Protein AF-A0A919KD21-F1 (afdb_monomer_lite)

pLDDT: mean 91.08, std 7.88, range [61.22, 98.06]

Foldseek 3Di:
DDDQDPDDNVVVVQVVLQVVLVVQQVVLVVVVPPPSVPRDPGRDDDDD

Radius of gyration: 13.79 Å; chains: 1; bounding box: 31×18×38 Å

Organism: NCBI:txid68183

Sequence (48 aa):
MPKPPEGDVEALVDAYATVAHSFSLAMAEELRCEKNGGLPAKPVLNRA

Structure (mmCIF, N/CA/C/O backbone):
data_AF-A0A919KD21-F1
#
_entry.id   AF-A0A919KD21-F1
#
loop_
_atom_site.group_PDB
_atom_site.id
_atom_site.type_symbol
_atom_site.label_atom_id
_atom_site.label_alt_id
_atom_site.label_comp_id
_atom_site.label_asym_id
_atom_site.label_entity_id
_atom_site.label_seq_id
_atom_site.pdbx_PDB_ins_code
_atom_site.Cartn_x
_atom_site.Cartn_y
_atom_site.Cartn_z
_atom_site.occupancy
_atom_site.B_i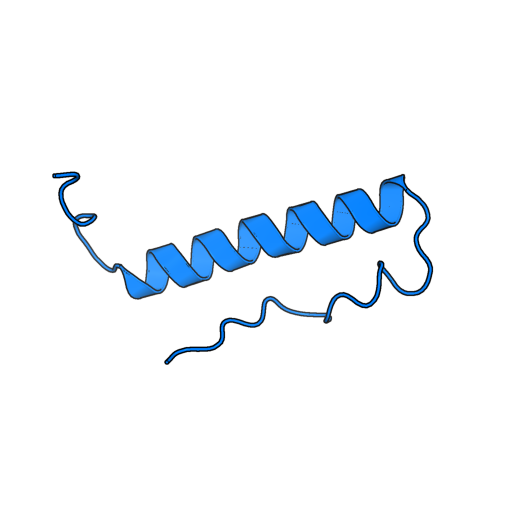so_or_equiv
_atom_site.auth_seq_id
_atom_site.auth_comp_id
_atom_site.auth_asym_id
_atom_site.auth_atom_id
_atom_site.pdbx_PDB_model_num
ATOM 1 N N . MET A 1 1 ? -4.300 -6.327 26.786 1.00 70.06 1 MET A N 1
ATOM 2 C CA . MET A 1 1 ? -4.418 -6.327 25.312 1.00 70.06 1 MET A CA 1
ATOM 3 C C . MET A 1 1 ? -4.439 -4.891 24.826 1.00 70.06 1 MET A C 1
ATOM 5 O O . MET A 1 1 ? -4.994 -4.064 25.548 1.00 70.06 1 MET A O 1
ATOM 9 N N . PRO A 1 2 ? -3.855 -4.586 23.655 1.00 75.19 2 PRO A N 1
ATOM 10 C CA . PRO A 1 2 ? -4.114 -3.317 22.987 1.00 75.19 2 PRO A CA 1
ATOM 11 C C . PRO A 1 2 ? -5.625 -3.148 22.831 1.00 75.19 2 PRO A C 1
ATOM 13 O O . PRO A 1 2 ? -6.324 -4.118 22.526 1.00 75.19 2 PRO A O 1
ATOM 16 N N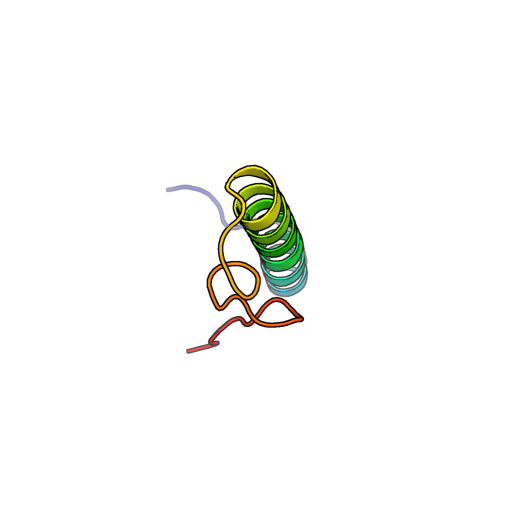 . LYS A 1 3 ? -6.133 -1.946 23.096 1.00 84.25 3 LYS A N 1
ATOM 17 C CA . LYS A 1 3 ? -7.527 -1.642 22.780 1.00 84.25 3 LYS A CA 1
ATOM 18 C C . LYS A 1 3 ? -7.650 -1.455 21.267 1.00 84.25 3 LYS A C 1
ATOM 20 O O . LYS A 1 3 ? -6.719 -0.911 20.669 1.00 84.25 3 LYS A O 1
ATOM 25 N N . PRO A 1 4 ? -8.761 -1.896 20.657 1.00 80.88 4 PRO A N 1
ATOM 26 C CA . PRO A 1 4 ? -9.065 -1.531 19.284 1.00 80.88 4 PRO A CA 1
ATOM 27 C C . PRO A 1 4 ? -9.050 -0.003 19.124 1.00 80.88 4 PRO A C 1
ATOM 29 O O . PRO A 1 4 ? -9.388 0.697 20.086 1.00 80.88 4 PRO A O 1
ATOM 32 N N . PRO A 1 5 ? -8.659 0.515 17.949 1.00 83.62 5 PRO A N 1
ATOM 33 C CA . PRO A 1 5 ? -8.753 1.939 17.666 1.00 83.62 5 PRO A CA 1
ATOM 34 C C . PRO A 1 5 ? -10.196 2.423 17.839 1.00 83.62 5 PRO A C 1
ATOM 36 O O . PRO A 1 5 ? -11.141 1.718 17.486 1.00 83.62 5 PRO A O 1
ATOM 39 N N . GLU A 1 6 ? -10.360 3.628 18.374 1.00 88.06 6 GLU A N 1
ATOM 40 C CA . GLU A 1 6 ? -11.661 4.292 18.417 1.00 88.06 6 GLU A CA 1
ATOM 41 C C . GLU A 1 6 ? -11.956 4.922 17.046 1.00 88.06 6 GLU A C 1
ATOM 43 O O . GLU A 1 6 ? -11.075 5.527 16.435 1.00 88.06 6 GLU A O 1
ATOM 48 N N . GLY A 1 7 ? -13.196 4.793 16.563 1.00 87.19 7 GLY A N 1
ATOM 49 C CA . GLY A 1 7 ? -13.635 5.355 15.281 1.00 87.19 7 GLY A CA 1
ATOM 50 C C . GLY A 1 7 ? -13.693 4.340 14.137 1.00 87.19 7 GLY A C 1
ATOM 51 O O . GLY A 1 7 ? -13.911 3.149 14.356 1.00 87.19 7 GLY A O 1
ATOM 52 N N . ASP A 1 8 ? -13.558 4.828 12.902 1.00 91.75 8 ASP A N 1
ATOM 53 C CA . ASP A 1 8 ? -13.647 4.004 11.693 1.00 91.75 8 ASP A CA 1
ATOM 54 C C . ASP A 1 8 ? -12.331 3.253 11.448 1.00 91.75 8 ASP A C 1
ATOM 56 O O . ASP A 1 8 ? -11.364 3.777 10.887 1.00 91.75 8 ASP A O 1
ATOM 60 N N . VAL A 1 9 ? -12.299 2.007 11.918 1.00 91.19 9 VAL A N 1
ATOM 61 C CA . VAL A 1 9 ? -11.138 1.120 11.800 1.00 91.19 9 VAL A CA 1
ATOM 62 C C . VAL A 1 9 ? -10.819 0.802 10.339 1.00 91.19 9 VAL A C 1
ATOM 64 O O . VAL A 1 9 ? -9.644 0.721 9.991 1.00 91.19 9 VAL A O 1
ATOM 67 N N . GLU A 1 10 ? -11.823 0.673 9.470 1.00 90.06 10 GLU A N 1
ATOM 68 C CA . GLU A 1 10 ? -11.597 0.365 8.053 1.00 90.06 10 GLU A CA 1
ATOM 69 C C . GLU A 1 10 ? -10.948 1.552 7.340 1.00 90.06 10 GLU A C 1
ATOM 71 O O . GLU A 1 10 ? -9.947 1.380 6.643 1.00 90.06 10 GLU A O 1
ATOM 76 N N . ALA A 1 11 ? -11.437 2.771 7.593 1.00 91.81 11 ALA A N 1
ATOM 77 C CA . ALA A 1 11 ? -10.810 3.982 7.066 1.00 91.81 11 ALA A CA 1
ATOM 78 C C . ALA A 1 11 ? -9.360 4.138 7.556 1.00 91.81 11 ALA A C 1
ATOM 80 O O . ALA A 1 11 ? -8.484 4.559 6.796 1.00 91.81 11 ALA A O 1
ATOM 81 N N . LEU A 1 12 ? -9.085 3.767 8.811 1.00 92.50 12 LEU A N 1
ATOM 82 C CA . LEU A 1 12 ? -7.730 3.774 9.357 1.00 92.50 12 LEU A CA 1
ATOM 83 C C . LEU A 1 12 ? -6.822 2.747 8.661 1.00 92.50 12 LEU A C 1
ATOM 85 O O . LEU A 1 12 ? -5.676 3.063 8.336 1.00 92.50 12 LEU A O 1
ATOM 89 N N . VAL A 1 13 ? -7.324 1.535 8.413 1.00 91.38 13 VAL A N 1
ATOM 90 C CA . VAL A 1 13 ? -6.592 0.478 7.700 1.00 91.38 13 VAL A CA 1
ATOM 91 C C . VAL A 1 13 ? -6.286 0.903 6.261 1.00 91.38 13 VAL A C 1
ATOM 93 O O . VAL A 1 13 ? -5.137 0.790 5.825 1.00 91.38 13 VAL A O 1
ATOM 96 N N . ASP A 1 14 ? -7.263 1.463 5.546 1.00 93.12 14 ASP A N 1
ATOM 97 C CA . ASP A 1 14 ? -7.084 1.958 4.176 1.00 93.12 14 ASP A CA 1
ATOM 98 C C . ASP A 1 14 ? -6.065 3.120 4.117 1.00 93.12 14 ASP A C 1
ATOM 100 O O . ASP A 1 14 ? -5.200 3.175 3.229 1.00 93.12 14 ASP A O 1
ATOM 104 N N . ALA A 1 15 ? -6.103 4.031 5.098 1.00 94.38 15 ALA A N 1
ATOM 105 C CA . ALA A 1 15 ? -5.135 5.121 5.212 1.00 94.38 15 ALA A CA 1
ATOM 106 C C . ALA A 1 15 ? -3.713 4.595 5.459 1.00 94.38 15 ALA A C 1
ATOM 108 O O . ALA A 1 15 ? -2.764 5.020 4.792 1.00 94.38 15 ALA A O 1
ATOM 109 N N . TYR A 1 16 ? -3.558 3.631 6.368 1.00 94.06 16 TYR A N 1
ATOM 110 C CA . TYR A 1 16 ? -2.257 3.031 6.648 1.00 94.06 16 TYR A CA 1
ATOM 111 C C . TYR A 1 16 ? -1.700 2.277 5.435 1.00 94.06 16 TYR A C 1
ATOM 113 O O . TYR A 1 16 ? -0.518 2.412 5.115 1.00 94.06 16 TYR A O 1
ATOM 121 N N . ALA A 1 17 ? -2.548 1.549 4.705 1.00 94.81 17 ALA A N 1
ATOM 122 C CA . ALA A 1 17 ? -2.154 0.874 3.472 1.00 94.81 17 ALA A CA 1
ATOM 123 C C . ALA A 1 17 ? -1.639 1.857 2.416 1.00 94.81 17 ALA A C 1
ATOM 125 O O . ALA A 1 17 ? -0.654 1.576 1.735 1.00 94.81 17 ALA A O 1
ATOM 126 N N . THR A 1 18 ? -2.257 3.036 2.319 1.00 96.00 18 THR A N 1
ATOM 127 C CA . THR A 1 18 ? -1.799 4.105 1.424 1.00 96.00 18 THR A CA 1
ATOM 128 C C . THR A 1 18 ? -0.408 4.606 1.815 1.00 96.00 18 THR A C 1
ATOM 130 O O . THR A 1 18 ? 0.466 4.720 0.953 1.00 96.00 18 THR A O 1
ATOM 133 N N . VAL A 1 19 ? -0.172 4.849 3.109 1.00 97.44 19 VAL A N 1
ATOM 134 C CA . VAL A 1 19 ? 1.146 5.271 3.612 1.00 97.44 19 VAL A CA 1
ATOM 135 C C . VAL A 1 19 ? 2.200 4.203 3.321 1.00 97.44 19 VAL A C 1
ATOM 137 O O . VAL A 1 19 ? 3.217 4.514 2.700 1.00 97.44 19 VAL A O 1
ATOM 140 N N . ALA A 1 20 ? 1.939 2.947 3.690 1.00 96.25 20 ALA A N 1
ATOM 141 C CA . ALA A 1 20 ? 2.863 1.838 3.459 1.00 96.25 20 ALA A CA 1
ATOM 142 C C . ALA A 1 20 ? 3.197 1.673 1.968 1.00 96.25 20 ALA A C 1
ATOM 144 O O . ALA A 1 20 ? 4.367 1.579 1.604 1.00 96.25 20 ALA A O 1
ATOM 145 N N . HIS A 1 21 ? 2.183 1.729 1.100 1.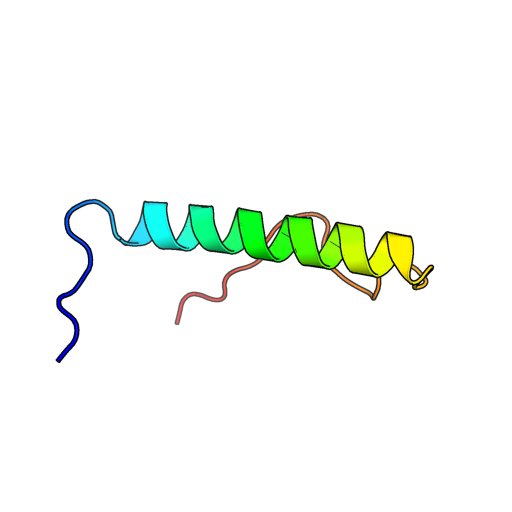00 96.81 21 HIS A N 1
ATOM 146 C CA . HIS A 1 21 ? 2.358 1.634 -0.349 1.00 96.81 21 HIS A CA 1
ATOM 147 C C . HIS A 1 21 ? 3.231 2.759 -0.908 1.00 96.81 21 HIS A C 1
ATOM 149 O O . HIS A 1 21 ? 4.168 2.502 -1.663 1.00 96.81 21 HIS A O 1
ATOM 155 N N . SER A 1 22 ? 2.959 4.004 -0.507 1.00 96.81 22 SER A N 1
ATOM 156 C CA . SER A 1 22 ? 3.732 5.166 -0.963 1.00 96.81 22 SER A CA 1
ATOM 157 C C . SER A 1 22 ? 5.201 5.092 -0.538 1.00 96.81 22 SER A C 1
ATOM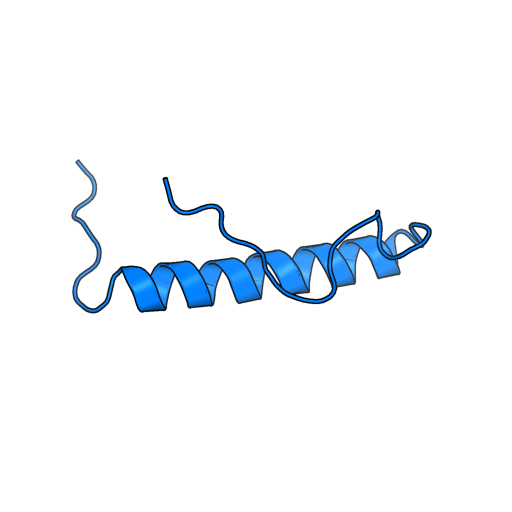 159 O O . SER A 1 22 ? 6.091 5.366 -1.341 1.00 96.81 22 SER A O 1
ATOM 161 N N . PHE A 1 23 ? 5.463 4.641 0.691 1.00 97.62 23 PHE A N 1
ATOM 162 C CA . PHE A 1 23 ? 6.817 4.439 1.190 1.00 97.62 23 PHE A CA 1
ATOM 163 C C . PHE A 1 23 ? 7.548 3.343 0.410 1.00 97.62 23 PHE A C 1
ATOM 165 O O . PHE A 1 23 ? 8.691 3.533 -0.002 1.00 97.62 23 PHE A O 1
ATOM 172 N N . SER A 1 24 ? 6.891 2.206 0.164 1.00 97.25 24 SER A N 1
ATOM 173 C CA . SER A 1 24 ? 7.480 1.113 -0.611 1.00 97.25 24 SER A CA 1
ATOM 174 C C . SER A 1 24 ? 7.808 1.526 -2.047 1.00 97.25 24 SER A C 1
A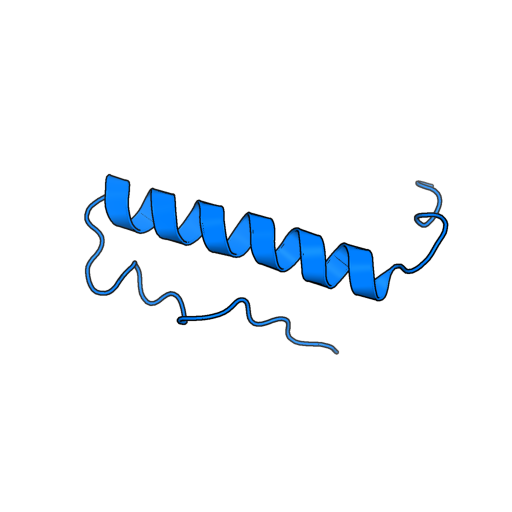TOM 176 O O . SER A 1 24 ? 8.871 1.154 -2.541 1.00 97.25 24 SER A O 1
ATOM 178 N N . LEU A 1 25 ? 6.953 2.325 -2.697 1.00 97.06 25 LEU A N 1
ATOM 179 C CA . LEU A 1 25 ? 7.250 2.887 -4.018 1.00 97.06 25 LEU A CA 1
ATOM 180 C C . LEU A 1 25 ? 8.478 3.802 -3.981 1.00 97.06 25 LEU A C 1
ATOM 182 O O . LEU A 1 25 ? 9.390 3.610 -4.780 1.00 97.06 25 LEU A O 1
ATOM 186 N N . ALA A 1 26 ? 8.542 4.731 -3.023 1.00 97.12 26 ALA A N 1
ATOM 187 C CA . ALA A 1 26 ? 9.689 5.628 -2.878 1.00 97.12 26 ALA A CA 1
ATOM 188 C C . ALA A 1 26 ? 10.997 4.854 -2.636 1.00 97.12 26 ALA A C 1
ATOM 190 O O . ALA A 1 26 ? 12.028 5.162 -3.229 1.00 97.12 26 ALA A O 1
ATOM 191 N N . MET A 1 27 ? 10.953 3.795 -1.823 1.00 98.00 27 MET A N 1
ATOM 192 C CA . MET A 1 27 ? 12.104 2.916 -1.609 1.00 98.00 27 MET A CA 1
ATOM 193 C C . MET A 1 27 ? 12.503 2.147 -2.871 1.00 98.00 27 MET A C 1
ATOM 195 O O . MET A 1 27 ? 13.693 1.983 -3.131 1.00 98.00 27 MET A O 1
ATOM 199 N N . ALA A 1 28 ? 11.535 1.675 -3.660 1.00 97.69 28 ALA A N 1
ATOM 200 C CA . ALA A 1 28 ? 11.819 1.001 -4.922 1.00 97.69 28 ALA A CA 1
ATOM 201 C C . ALA A 1 28 ? 12.489 1.949 -5.931 1.00 97.69 28 ALA A C 1
ATOM 203 O O . ALA A 1 28 ? 13.409 1.534 -6.635 1.00 97.69 28 ALA A O 1
ATOM 204 N N . GLU A 1 29 ? 12.072 3.215 -5.972 1.00 95.12 29 GLU A N 1
ATOM 205 C CA . GLU A 1 29 ? 12.710 4.251 -6.789 1.00 95.12 29 GLU A CA 1
ATOM 206 C C . GLU A 1 29 ? 14.136 4.559 -6.309 1.00 95.12 29 GLU A C 1
ATOM 208 O O . GLU A 1 29 ? 15.065 4.535 -7.119 1.00 95.12 29 GLU A O 1
ATOM 213 N N . GLU A 1 30 ? 14.334 4.765 -5.002 1.00 98.06 30 GLU A N 1
ATOM 214 C CA . GLU A 1 30 ? 15.648 5.047 -4.398 1.00 98.06 30 GLU A CA 1
ATOM 215 C C . GLU A 1 30 ? 16.657 3.920 -4.675 1.00 98.06 30 GLU A C 1
ATOM 217 O O . GLU A 1 30 ? 17.809 4.159 -5.040 1.00 98.06 30 GLU A O 1
ATOM 222 N N . LEU A 1 31 ? 16.202 2.669 -4.584 1.00 97.94 31 LEU A N 1
ATOM 223 C CA . LEU A 1 31 ? 17.008 1.481 -4.871 1.00 97.94 31 LEU A CA 1
ATOM 224 C C . LEU A 1 31 ? 17.112 1.164 -6.372 1.00 97.94 31 LEU A C 1
ATOM 226 O O . LEU A 1 31 ? 17.775 0.193 -6.744 1.00 97.94 31 LEU A O 1
ATOM 230 N N . ARG A 1 32 ? 16.479 1.968 -7.238 1.00 96.94 32 ARG A N 1
ATOM 231 C CA . ARG A 1 32 ? 16.426 1.788 -8.700 1.00 96.94 32 ARG A CA 1
ATOM 232 C C . ARG A 1 32 ? 15.914 0.407 -9.111 1.00 96.94 32 ARG A C 1
ATOM 234 O O . ARG A 1 32 ? 16.393 -0.182 -10.081 1.00 96.94 32 ARG A O 1
ATOM 241 N N . CYS A 1 33 ? 14.945 -0.119 -8.371 1.00 97.38 33 CYS A N 1
ATOM 242 C CA . CYS A 1 33 ? 14.304 -1.376 -8.709 1.00 97.38 33 CYS A CA 1
ATOM 243 C C . CYS A 1 33 ? 13.574 -1.251 -10.051 1.00 97.38 33 CYS A C 1
ATOM 245 O O . CYS A 1 33 ? 12.816 -0.308 -10.285 1.00 97.38 33 CYS A O 1
ATOM 247 N N . GLU A 1 34 ? 13.742 -2.243 -10.924 1.00 96.75 34 GLU A N 1
ATOM 248 C CA . GLU A 1 34 ? 12.968 -2.301 -12.160 1.00 96.75 34 GLU A CA 1
ATOM 249 C C . GLU A 1 34 ? 11.466 -2.385 -11.858 1.00 96.75 34 GLU A C 1
ATOM 251 O O . GLU A 1 34 ? 11.038 -3.092 -10.941 1.00 96.75 34 GLU A O 1
ATOM 256 N N . LYS A 1 35 ? 10.654 -1.672 -12.651 1.00 93.75 35 LYS A N 1
ATOM 257 C CA . LYS A 1 35 ? 9.181 -1.675 -12.559 1.00 93.75 35 LYS A CA 1
ATOM 258 C C . LYS A 1 35 ? 8.666 -1.434 -11.129 1.00 93.75 35 LYS A C 1
ATOM 260 O O . LYS A 1 35 ? 7.721 -2.095 -10.702 1.00 93.75 35 LYS A O 1
ATOM 265 N N . ASN A 1 36 ? 9.311 -0.535 -10.382 1.00 93.38 36 ASN A N 1
ATOM 266 C CA . ASN A 1 36 ? 8.984 -0.214 -8.988 1.00 93.38 36 ASN A CA 1
ATOM 267 C C . ASN A 1 36 ? 8.941 -1.456 -8.079 1.00 93.38 36 ASN A C 1
ATOM 269 O O . ASN A 1 36 ? 8.068 -1.587 -7.224 1.00 93.38 36 ASN A O 1
ATOM 273 N N . GLY A 1 37 ? 9.839 -2.419 -8.312 1.00 93.88 37 GLY A N 1
ATOM 274 C CA . GLY A 1 37 ? 9.883 -3.663 -7.540 1.00 93.88 37 GLY A CA 1
ATOM 275 C C . GLY A 1 37 ? 8.663 -4.568 -7.750 1.00 93.88 37 GLY A C 1
ATOM 276 O O . GLY A 1 37 ? 8.390 -5.424 -6.914 1.00 93.88 37 GLY A O 1
ATOM 277 N N . GLY A 1 38 ? 7.909 -4.375 -8.839 1.00 94.81 38 GLY A N 1
ATOM 278 C CA . GLY A 1 38 ? 6.673 -5.112 -9.115 1.00 94.81 38 GLY A CA 1
ATOM 279 C C . GLY A 1 38 ? 5.462 -4.633 -8.307 1.00 94.81 38 GLY A C 1
ATOM 280 O O . GLY A 1 38 ? 4.421 -5.290 -8.337 1.00 94.81 38 GLY A O 1
ATOM 281 N N . LEU A 1 39 ? 5.577 -3.507 -7.595 1.00 93.44 39 LEU A N 1
ATOM 282 C CA . LEU A 1 39 ? 4.475 -2.939 -6.825 1.00 93.44 39 LEU A CA 1
ATOM 283 C C . LEU A 1 39 ? 3.354 -2.429 -7.753 1.00 93.44 39 LEU A C 1
ATOM 285 O O . LEU A 1 39 ? 3.634 -1.810 -8.785 1.00 93.44 39 LEU A O 1
ATOM 289 N N . PRO A 1 40 ? 2.074 -2.654 -7.401 1.00 92.94 40 PRO A N 1
ATOM 290 C CA . PRO A 1 40 ? 0.943 -2.157 -8.180 1.00 92.94 40 PRO A CA 1
ATOM 291 C C . PRO A 1 40 ? 0.848 -0.623 -8.139 1.00 92.94 40 PRO A C 1
ATOM 293 O O . PRO A 1 40 ? 1.418 0.044 -7.282 1.00 92.94 40 PRO A O 1
ATOM 296 N N . ALA A 1 41 ? 0.059 -0.032 -9.038 1.00 90.62 41 ALA A N 1
ATOM 297 C CA . ALA A 1 41 ? -0.126 1.425 -9.070 1.00 90.62 41 ALA A CA 1
ATOM 298 C C . ALA A 1 41 ? -0.909 1.985 -7.860 1.00 90.62 41 ALA A C 1
ATOM 300 O O . ALA A 1 41 ? -0.862 3.184 -7.598 1.00 90.62 41 ALA A O 1
ATOM 301 N N . LYS A 1 42 ? -1.650 1.139 -7.134 1.00 92.50 42 LYS A N 1
ATOM 302 C CA . LYS A 1 42 ? -2.469 1.508 -5.970 1.00 92.50 42 LYS A CA 1
ATOM 303 C C . LYS A 1 42 ? -2.271 0.491 -4.842 1.00 92.50 42 LYS A C 1
ATOM 305 O O . LYS A 1 42 ? -2.007 -0.669 -5.162 1.00 92.50 42 LYS A O 1
ATOM 310 N N . PRO A 1 43 ? -2.448 0.886 -3.567 1.00 92.44 43 PRO A N 1
ATOM 311 C CA . PRO A 1 43 ? -2.454 -0.058 -2.456 1.00 92.44 43 PRO A CA 1
ATOM 312 C C . PRO A 1 43 ? -3.524 -1.128 -2.684 1.00 92.44 43 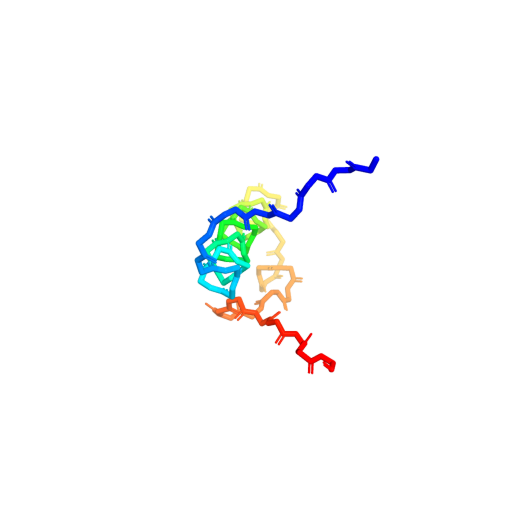PRO A C 1
ATOM 314 O O . PRO A 1 43 ? -4.663 -0.818 -3.038 1.00 92.44 43 PRO A O 1
ATOM 317 N N . VAL A 1 44 ? -3.149 -2.388 -2.482 1.00 88.50 44 VAL A N 1
ATOM 318 C CA . VAL A 1 44 ? -4.066 -3.527 -2.551 1.00 88.50 44 VAL A CA 1
ATOM 319 C C . VAL A 1 44 ? -4.114 -4.168 -1.175 1.00 88.50 44 VAL A C 1
ATOM 321 O O . VAL A 1 44 ? -3.109 -4.676 -0.684 1.00 88.50 44 VAL A O 1
ATOM 324 N N . LEU A 1 45 ? -5.295 -4.147 -0.565 1.00 86.25 45 LEU A N 1
ATOM 325 C CA . LEU A 1 45 ? -5.588 -4.875 0.660 1.00 86.25 45 LEU A CA 1
ATOM 326 C C . LEU A 1 45 ? -6.426 -6.097 0.304 1.00 86.25 45 LEU A C 1
ATOM 328 O O . LEU A 1 45 ? -7.503 -5.965 -0.275 1.00 86.25 45 LEU A O 1
ATOM 332 N N . ASN A 1 46 ? -5.936 -7.286 0.648 1.00 79.25 46 ASN A N 1
ATOM 333 C CA . ASN A 1 46 ? -6.764 -8.482 0.600 1.00 79.25 46 ASN A CA 1
ATOM 334 C C . ASN A 1 46 ? -7.620 -8.516 1.870 1.00 79.25 46 ASN A C 1
ATOM 336 O O . ASN A 1 46 ? -7.081 -8.687 2.964 1.00 79.25 46 ASN A O 1
ATOM 340 N N . ARG A 1 47 ? -8.929 -8.304 1.726 1.00 74.31 47 ARG A N 1
ATOM 341 C CA . ARG A 1 47 ? -9.881 -8.414 2.835 1.00 74.31 47 ARG A CA 1
ATOM 342 C C . ARG A 1 47 ? -10.335 -9.874 2.908 1.00 74.31 47 ARG A C 1
ATOM 344 O O . ARG A 1 47 ? -10.914 -10.372 1.945 1.00 74.31 47 ARG A O 1
ATOM 351 N N . ALA A 1 48 ? -9.974 -10.553 3.996 1.00 61.22 48 ALA A N 1
ATOM 352 C CA . ALA A 1 48 ? -10.362 -11.937 4.279 1.00 61.22 48 ALA A CA 1
ATOM 353 C C . ALA A 1 48 ? -11.749 -12.011 4.928 1.00 61.22 48 ALA A C 1
ATOM 355 O O . ALA A 1 48 ? -12.103 -11.051 5.650 1.00 61.22 48 ALA A O 1
#

Secondary structure (DSSP, 8-state):
-PPPPSS-HHHHHHHHHHHHHHHHHHHHHHTT-GGGGG--SS------